Protein AF-A0A7W6TZN2-F1 (afdb_monomer)

Nearest PDB structures (foldseek):
  6he1-assembly1_A  TM=8.449E-01  e=3.017E+00  Pseudomonas aeruginosa
  6r1m-assembly1_B  TM=8.829E-01  e=6.270E+00  Escherichia coli
  6he3-assembly1_A  TM=8.420E-01  e=5.828E+00  Pseudomonas aeruginosa

Structure (mmCIF, N/CA/C/O backbone):
data_AF-A0A7W6TZN2-F1
#
_entry.id   AF-A0A7W6TZN2-F1
#
loop_
_atom_site.group_PDB
_atom_site.id
_atom_site.type_symbol
_atom_site.label_atom_id
_atom_site.label_alt_id
_atom_site.label_comp_id
_atom_site.label_asym_id
_atom_site.label_entity_id
_atom_site.label_seq_id
_atom_site.pdbx_PDB_ins_code
_atom_site.Cartn_x
_atom_site.Cartn_y
_atom_site.Cartn_z
_atom_site.occupancy
_atom_site.B_iso_or_equiv
_atom_site.auth_seq_id
_atom_site.auth_comp_id
_atom_site.auth_asym_id
_atom_site.auth_atom_id
_atom_site.pdbx_PDB_model_num
ATOM 1 N N . MET A 1 1 ? 9.607 -0.508 0.939 1.00 83.44 1 MET A N 1
ATOM 2 C CA . MET A 1 1 ? 8.203 -0.056 0.993 1.00 83.44 1 MET A CA 1
ATOM 3 C C . MET A 1 1 ? 7.258 -1.125 1.539 1.00 83.44 1 MET A C 1
ATOM 5 O O . MET A 1 1 ? 6.667 -0.870 2.577 1.00 83.44 1 MET A O 1
ATOM 9 N N . HIS A 1 2 ? 7.184 -2.348 0.989 1.00 86.88 2 HIS A N 1
ATOM 10 C CA . HIS A 1 2 ? 6.281 -3.402 1.515 1.00 86.88 2 HIS A CA 1
ATOM 11 C C . HIS A 1 2 ? 6.411 -3.698 3.020 1.00 86.88 2 HIS A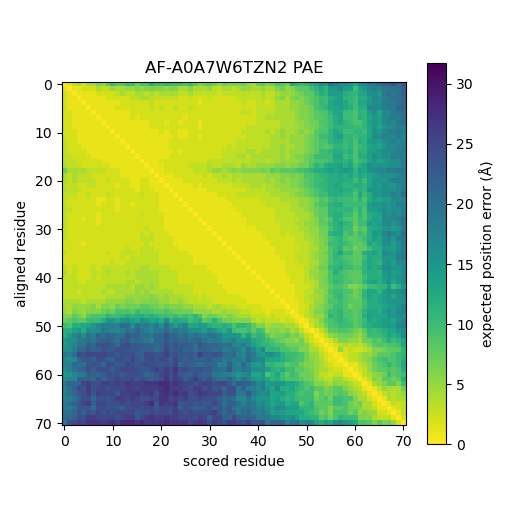 C 1
ATOM 13 O O . HIS A 1 2 ? 5.406 -3.866 3.703 1.00 86.88 2 HIS A O 1
ATOM 19 N N . ARG A 1 3 ? 7.633 -3.682 3.576 1.00 93.31 3 ARG A N 1
ATOM 20 C CA . ARG A 1 3 ? 7.853 -3.857 5.028 1.00 93.31 3 ARG A CA 1
ATOM 21 C C . ARG A 1 3 ? 7.183 -2.768 5.881 1.00 93.31 3 ARG A C 1
ATOM 23 O O . ARG A 1 3 ? 6.697 -3.071 6.965 1.00 93.31 3 ARG A O 1
ATOM 30 N N . GLN A 1 4 ? 7.149 -1.522 5.403 1.00 93.75 4 GLN A N 1
ATOM 31 C CA . GLN A 1 4 ? 6.512 -0.410 6.120 1.00 93.75 4 GLN A CA 1
ATOM 32 C C . GLN A 1 4 ? 4.988 -0.551 6.105 1.00 93.75 4 GLN A C 1
ATOM 34 O O . GLN A 1 4 ? 4.368 -0.433 7.157 1.00 93.75 4 GLN A O 1
ATOM 39 N N . ILE A 1 5 ? 4.402 -0.917 4.961 1.00 94.25 5 ILE A N 1
ATOM 40 C CA . ILE A 1 5 ? 2.961 -1.196 4.861 1.00 94.25 5 ILE A CA 1
ATOM 41 C C . ILE A 1 5 ? 2.575 -2.375 5.762 1.00 94.25 5 ILE A C 1
ATOM 43 O O . ILE A 1 5 ? 1.587 -2.310 6.490 1.00 94.25 5 ILE A O 1
ATOM 47 N N . GLY A 1 6 ? 3.395 -3.430 5.789 1.00 96.12 6 GLY A N 1
ATOM 48 C CA . GLY A 1 6 ? 3.200 -4.561 6.697 1.00 96.12 6 GLY A CA 1
ATOM 49 C C . GLY A 1 6 ? 3.215 -4.163 8.177 1.00 96.12 6 GLY A C 1
ATOM 50 O O . GLY A 1 6 ? 2.438 -4.705 8.959 1.00 96.12 6 GLY A O 1
ATOM 51 N N . ARG A 1 7 ? 4.052 -3.195 8.572 1.00 97.38 7 ARG A N 1
ATOM 52 C CA . ARG A 1 7 ? 4.049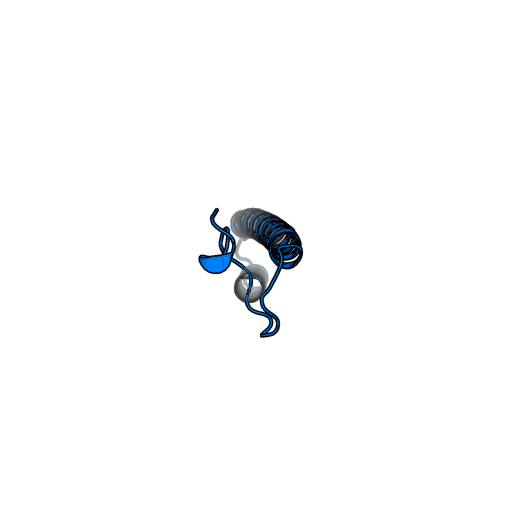 -2.636 9.933 1.00 97.38 7 ARG A CA 1
ATOM 53 C C . ARG A 1 7 ? 2.772 -1.835 10.210 1.00 97.38 7 ARG A C 1
ATOM 55 O O . ARG A 1 7 ? 2.134 -2.080 11.227 1.00 97.38 7 ARG A O 1
ATOM 62 N N . GLN A 1 8 ? 2.366 -0.959 9.293 1.00 97.00 8 GLN A N 1
ATOM 63 C CA . GLN A 1 8 ? 1.142 -0.160 9.435 1.00 97.00 8 GLN A CA 1
ATOM 64 C C . GLN A 1 8 ? -0.113 -1.038 9.552 1.00 97.00 8 GLN A C 1
ATOM 66 O O . GLN A 1 8 ? -0.987 -0.749 10.361 1.00 97.00 8 GLN A O 1
ATOM 71 N N . ARG A 1 9 ? -0.179 -2.172 8.836 1.00 97.25 9 ARG A N 1
ATOM 72 C CA . ARG A 1 9 ? -1.264 -3.160 9.005 1.00 97.25 9 ARG A CA 1
ATOM 73 C C . ARG A 1 9 ? -1.337 -3.715 10.430 1.00 97.25 9 ARG A C 1
ATOM 75 O O . ARG A 1 9 ? -2.429 -3.902 10.953 1.00 97.25 9 ARG A O 1
ATOM 82 N N . LYS A 1 10 ? -0.189 -3.973 11.067 1.00 97.88 10 LYS A N 1
ATOM 83 C CA . LYS A 1 10 ? -0.145 -4.454 12.459 1.00 97.88 10 LYS A CA 1
ATOM 84 C C . LYS A 1 10 ? -0.620 -3.386 13.442 1.00 97.88 10 LYS A C 1
ATOM 86 O O . LYS A 1 10 ? -1.338 -3.719 14.375 1.00 97.88 10 LYS A O 1
ATOM 91 N N . GLU A 1 11 ? -0.244 -2.131 13.220 1.00 97.75 11 GLU A N 1
ATOM 92 C CA . GLU A 1 11 ? -0.689 -0.998 14.041 1.00 97.75 11 GLU A CA 1
ATOM 93 C C . GLU A 1 11 ? -2.206 -0.778 13.897 1.00 97.75 11 GLU A C 1
ATOM 95 O O . GLU A 1 11 ? -2.906 -0.683 14.901 1.00 97.75 11 GLU A O 1
ATOM 100 N N . ILE A 1 12 ? -2.749 -0.830 12.673 1.00 97.81 12 ILE A N 1
ATOM 101 C CA . ILE A 1 12 ? -4.204 -0.794 12.431 1.00 97.81 12 ILE A CA 1
ATOM 102 C C . ILE A 1 12 ? -4.918 -1.936 13.166 1.00 97.81 12 ILE A C 1
ATOM 10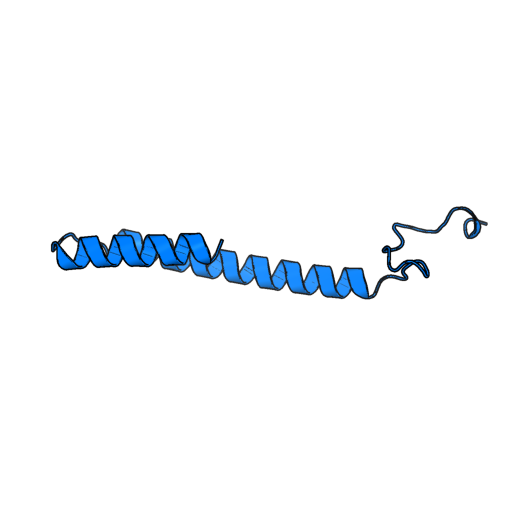4 O O . ILE A 1 12 ? -5.917 -1.697 13.838 1.00 97.81 12 ILE A O 1
ATOM 108 N N . LEU A 1 13 ? -4.381 -3.159 13.114 1.00 97.94 13 LEU A N 1
ATOM 109 C CA . LEU A 1 13 ? -4.962 -4.300 13.826 1.00 97.94 13 LEU A CA 1
ATOM 110 C C . LEU A 1 13 ? -4.971 -4.098 15.351 1.00 97.94 13 LEU A C 1
ATOM 112 O O . LEU A 1 13 ? -5.910 -4.516 16.028 1.00 97.94 13 LEU A O 1
ATOM 116 N N . GLN A 1 14 ? -3.936 -3.467 15.912 1.00 98.25 14 GLN A N 1
ATOM 117 C CA . GLN A 1 14 ? -3.903 -3.124 17.337 1.00 98.25 14 GLN A CA 1
ATOM 118 C C . GLN A 1 14 ? -4.991 -2.104 17.690 1.00 98.25 14 GLN A C 1
ATOM 120 O O . GLN A 1 14 ? -5.681 -2.285 18.691 1.00 98.25 14 GLN A O 1
ATOM 125 N N . LEU A 1 15 ? -5.193 -1.087 16.848 1.00 98.00 15 LEU A N 1
ATOM 126 C CA . LEU A 1 15 ? -6.250 -0.089 17.030 1.00 98.00 15 LEU A CA 1
ATOM 127 C C . LEU A 1 15 ? -7.651 -0.717 16.945 1.00 98.00 15 LEU A C 1
ATOM 129 O O . LEU A 1 15 ? -8.492 -0.445 17.799 1.00 98.00 15 LEU A O 1
ATOM 133 N N . GLN A 1 16 ? -7.881 -1.628 15.995 1.00 97.62 16 GLN A N 1
ATOM 134 C CA . GLN A 1 16 ? -9.141 -2.375 15.882 1.00 97.62 16 GLN A CA 1
ATOM 135 C C . GLN A 1 16 ? -9.443 -3.197 17.133 1.00 97.62 16 GLN A C 1
ATOM 137 O O . GLN A 1 16 ? -10.565 -3.185 17.634 1.00 97.62 16 GLN A O 1
ATOM 142 N N . ARG A 1 17 ? -8.434 -3.890 17.672 1.00 97.94 17 ARG A N 1
ATOM 143 C CA . ARG A 1 17 ? -8.569 -4.667 18.916 1.00 97.94 17 ARG A CA 1
ATOM 144 C C . ARG A 1 17 ? -8.861 -3.790 20.131 1.00 97.94 17 ARG A C 1
ATOM 146 O O . ARG A 1 17 ? -9.485 -4.265 21.070 1.00 97.94 17 ARG A O 1
ATOM 153 N N . ALA A 1 18 ? -8.440 -2.528 20.100 1.00 98.12 18 ALA A N 1
ATOM 154 C CA . ALA A 1 18 ? -8.784 -1.526 21.103 1.00 98.12 18 ALA A CA 1
ATOM 155 C C . ALA A 1 18 ? -10.169 -0.880 20.874 1.00 98.12 18 ALA A C 1
ATOM 157 O O . ALA A 1 18 ? -10.539 0.029 21.611 1.00 98.12 18 ALA A O 1
ATOM 158 N N . GLY A 1 19 ? -10.931 -1.316 19.861 1.00 97.56 19 GLY A N 1
ATOM 159 C CA . GLY A 1 19 ? -12.248 -0.764 19.527 1.00 97.56 19 GLY A CA 1
ATOM 160 C C . GLY A 1 19 ? -12.201 0.600 18.833 1.00 97.56 19 GLY A C 1
ATOM 161 O O . GLY A 1 19 ? -13.224 1.274 18.733 1.00 97.56 19 GLY A O 1
ATOM 162 N N . ILE A 1 20 ? -11.031 1.029 18.354 1.00 97.81 20 ILE A N 1
ATOM 163 C CA . ILE A 1 20 ? -10.862 2.306 17.658 1.00 97.81 20 ILE A CA 1
ATOM 164 C C . ILE A 1 20 ? -11.246 2.119 16.189 1.00 97.81 20 ILE A C 1
ATOM 166 O O . ILE A 1 20 ? -10.811 1.172 15.536 1.00 97.81 20 ILE A O 1
ATOM 170 N N . ALA A 1 21 ? -12.048 3.037 15.649 1.00 97.31 21 ALA A N 1
ATOM 171 C CA . ALA A 1 21 ? -12.450 3.000 14.247 1.00 97.31 21 ALA A CA 1
ATOM 172 C C . ALA A 1 21 ? -11.249 3.248 13.313 1.00 97.31 21 ALA A C 1
ATOM 174 O O . ALA A 1 21 ? -10.576 4.274 13.411 1.00 97.31 21 ALA A O 1
ATOM 175 N N . THR A 1 22 ? -11.006 2.331 12.371 1.00 98.06 22 THR A N 1
ATOM 176 C CA . THR A 1 22 ? -9.836 2.369 11.469 1.00 98.06 22 THR A CA 1
ATOM 177 C C . THR A 1 22 ? -10.170 2.436 9.979 1.00 98.06 22 THR A C 1
ATOM 179 O O . THR A 1 22 ? -9.254 2.406 9.159 1.00 98.06 22 THR A O 1
ATOM 182 N N . ALA A 1 23 ? -11.444 2.558 9.598 1.00 97.44 23 ALA A N 1
ATOM 183 C CA . ALA A 1 23 ? -11.883 2.436 8.202 1.00 97.44 23 ALA A CA 1
ATOM 184 C C . ALA A 1 23 ? -11.142 3.382 7.232 1.00 97.44 23 ALA A C 1
ATOM 186 O O . ALA A 1 23 ? -10.742 2.988 6.135 1.00 97.44 23 ALA A O 1
ATOM 187 N N . SER A 1 24 ? -10.900 4.631 7.643 1.00 96.50 24 SER A N 1
ATOM 188 C CA . SER A 1 24 ? -10.159 5.609 6.835 1.00 96.50 24 SER A CA 1
ATOM 189 C C . SER A 1 24 ? -8.681 5.234 6.667 1.00 96.50 24 SER A C 1
ATOM 191 O O . SER A 1 24 ? -8.127 5.389 5.574 1.00 96.50 24 SER A O 1
ATOM 193 N N . ALA A 1 25 ? -8.055 4.705 7.720 1.00 97.25 25 ALA A N 1
ATOM 194 C CA . ALA A 1 25 ? -6.671 4.245 7.700 1.00 97.25 25 ALA A CA 1
ATOM 195 C C . ALA A 1 25 ? -6.506 3.014 6.800 1.00 97.25 25 ALA A C 1
ATOM 197 O O . ALA A 1 25 ? -5.565 2.955 6.011 1.00 97.25 25 ALA A O 1
ATOM 198 N N . GLU A 1 26 ? -7.445 2.068 6.852 1.00 97.38 26 GLU A N 1
ATOM 199 C CA . GLU A 1 26 ? -7.460 0.891 5.977 1.00 97.38 26 GLU A CA 1
ATOM 200 C C . GLU A 1 26 ? -7.607 1.281 4.506 1.00 97.38 26 GLU A C 1
ATOM 202 O O . GLU A 1 26 ? -6.831 0.824 3.663 1.00 97.38 26 GLU A O 1
ATOM 207 N N . ALA A 1 27 ? -8.541 2.187 4.200 1.00 97.94 27 ALA A N 1
ATOM 208 C CA . ALA A 1 27 ? -8.746 2.679 2.842 1.00 97.94 27 ALA A CA 1
ATOM 209 C C . ALA A 1 27 ? -7.500 3.396 2.292 1.00 97.94 27 ALA A C 1
ATOM 211 O O . ALA A 1 27 ? -7.120 3.196 1.135 1.00 97.94 27 ALA A O 1
ATOM 212 N N . LEU A 1 28 ? -6.842 4.224 3.111 1.00 97.19 28 LEU A N 1
ATOM 213 C CA . LEU A 1 28 ? -5.596 4.888 2.726 1.00 97.19 28 LEU A CA 1
ATOM 214 C C . LEU A 1 28 ? -4.470 3.875 2.499 1.00 97.19 28 LEU A C 1
ATOM 216 O O . LEU A 1 28 ? -3.783 3.943 1.478 1.00 97.19 28 LEU A O 1
ATOM 220 N N . LEU A 1 29 ? -4.305 2.922 3.417 1.00 97.19 29 LEU A N 1
ATOM 221 C CA . LEU A 1 29 ? -3.250 1.919 3.337 1.00 97.19 29 LEU A CA 1
ATOM 222 C C . LEU A 1 29 ? -3.423 1.006 2.117 1.00 97.19 29 LEU A C 1
ATOM 224 O O . LEU A 1 29 ? -2.435 0.645 1.479 1.00 97.19 29 LEU A O 1
ATOM 228 N N . GLY A 1 30 ? -4.669 0.696 1.744 1.00 97.25 30 GLY A N 1
ATOM 229 C CA . GLY A 1 30 ? -4.999 -0.004 0.503 1.00 97.25 30 GLY A CA 1
ATOM 230 C C . GLY A 1 30 ? -4.524 0.751 -0.742 1.00 97.25 30 GLY A C 1
ATOM 231 O O . GLY A 1 30 ? -3.828 0.175 -1.577 1.00 97.25 30 GLY A O 1
ATOM 232 N N . ARG A 1 31 ? -4.806 2.059 -0.839 1.00 97.50 31 ARG A N 1
ATOM 233 C CA . ARG A 1 31 ? -4.326 2.894 -1.961 1.00 97.50 31 ARG A CA 1
ATOM 234 C C . ARG A 1 31 ? -2.801 2.999 -2.003 1.00 97.50 31 ARG A C 1
ATOM 236 O O . ARG A 1 31 ? -2.215 2.958 -3.081 1.00 97.50 31 ARG A O 1
ATOM 243 N N . MET A 1 32 ? -2.152 3.118 -0.843 1.00 96.69 32 MET A N 1
ATOM 244 C CA . MET A 1 32 ? -0.688 3.142 -0.759 1.00 96.69 32 MET A CA 1
ATOM 245 C C . MET A 1 32 ? -0.072 1.825 -1.232 1.00 96.69 32 MET A C 1
ATOM 247 O O . MET A 1 32 ? 0.917 1.852 -1.959 1.00 96.69 32 MET A O 1
ATOM 251 N N . GLN A 1 33 ? -0.657 0.687 -0.847 1.00 96.88 33 GLN A N 1
ATOM 252 C CA . GLN A 1 33 ? -0.211 -0.628 -1.302 1.00 96.88 33 GLN A CA 1
ATOM 253 C C . GLN A 1 33 ? -0.326 -0.755 -2.819 1.00 96.88 33 GLN A C 1
ATOM 255 O O . GLN A 1 33 ? 0.683 -1.033 -3.458 1.00 96.88 33 GLN A O 1
ATOM 260 N N . ALA A 1 34 ? -1.497 -0.447 -3.383 1.00 97.25 34 ALA A N 1
ATOM 261 C CA . ALA A 1 34 ? -1.707 -0.482 -4.828 1.00 97.25 34 ALA A CA 1
ATOM 262 C C . ALA A 1 34 ? -0.666 0.372 -5.569 1.00 97.25 34 ALA A C 1
ATOM 264 O O . ALA A 1 34 ? -0.017 -0.092 -6.500 1.00 97.25 34 ALA A O 1
ATOM 265 N N . LYS A 1 35 ? -0.408 1.595 -5.085 1.00 97.12 35 LYS A N 1
ATOM 266 C CA . LYS A 1 35 ? 0.586 2.471 -5.712 1.00 97.12 35 LYS A CA 1
ATOM 267 C C . LYS A 1 35 ? 2.014 1.924 -5.629 1.00 97.12 35 LYS A C 1
ATOM 269 O O . LYS A 1 35 ? 2.799 2.133 -6.552 1.00 97.12 35 LYS A O 1
ATOM 274 N N . VAL A 1 36 ? 2.384 1.286 -4.519 1.00 96.38 36 VAL A N 1
ATOM 275 C CA . VAL A 1 36 ? 3.710 0.669 -4.367 1.00 96.38 36 VAL A CA 1
ATOM 276 C C . VAL A 1 36 ? 3.866 -0.515 -5.311 1.00 96.38 36 VAL A C 1
ATOM 278 O O . VAL A 1 36 ? 4.934 -0.648 -5.905 1.00 96.38 36 VAL A O 1
ATOM 281 N N . ASP A 1 37 ? 2.826 -1.330 -5.464 1.00 96.44 37 ASP A N 1
ATOM 282 C CA . ASP A 1 37 ? 2.839 -2.475 -6.374 1.00 96.44 37 ASP A CA 1
ATOM 283 C C . ASP A 1 37 ? 2.997 -2.002 -7.826 1.00 96.44 37 ASP A C 1
ATOM 285 O O . ASP A 1 37 ? 3.956 -2.406 -8.482 1.00 96.44 37 ASP A O 1
ATOM 289 N N . ASP A 1 3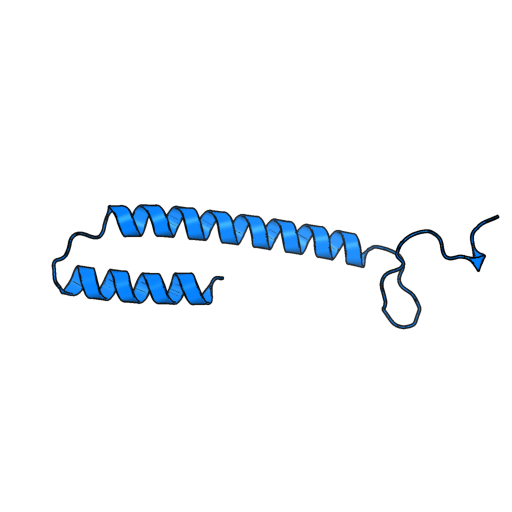8 ? 2.215 -1.005 -8.258 1.00 97.31 38 ASP A N 1
ATOM 290 C CA . ASP A 1 38 ? 2.358 -0.385 -9.585 1.00 97.31 38 ASP A CA 1
ATOM 291 C C . ASP A 1 38 ? 3.784 0.135 -9.845 1.00 97.31 38 ASP A C 1
ATOM 293 O O . ASP A 1 38 ? 4.343 -0.025 -10.931 1.00 97.31 38 ASP A O 1
ATOM 297 N N . LEU A 1 39 ? 4.392 0.798 -8.855 1.00 96.44 39 LEU A N 1
ATOM 298 C CA . LEU A 1 39 ? 5.753 1.330 -8.979 1.00 96.44 39 LEU A CA 1
ATOM 299 C C . LEU A 1 39 ? 6.805 0.217 -9.019 1.00 96.44 39 LEU A C 1
ATOM 3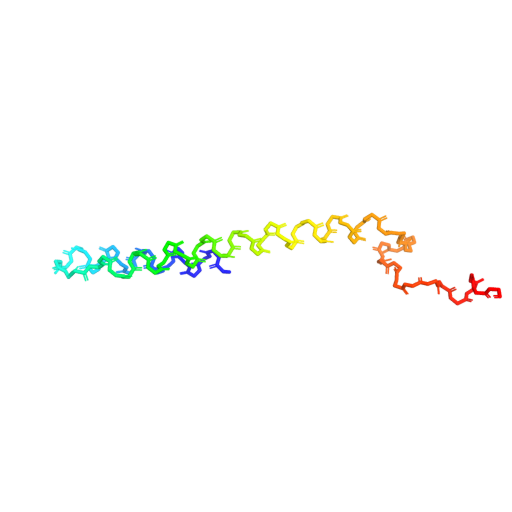01 O O . LEU A 1 39 ? 7.828 0.366 -9.692 1.00 96.44 39 LEU A O 1
ATOM 305 N N . CYS A 1 40 ? 6.585 -0.881 -8.297 1.00 94.94 40 CYS A N 1
ATOM 306 C CA . CYS A 1 40 ? 7.447 -2.054 -8.360 1.00 94.94 40 CYS A CA 1
ATOM 307 C C . CYS A 1 40 ? 7.381 -2.710 -9.740 1.00 94.94 40 CYS A C 1
ATOM 309 O O . CYS A 1 40 ? 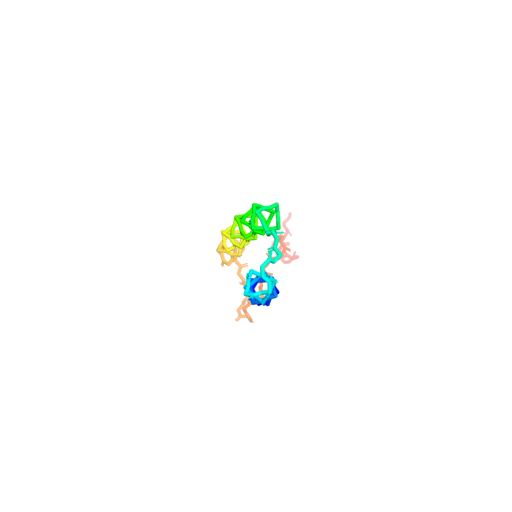8.438 -2.951 -10.323 1.00 94.94 40 CYS A O 1
ATOM 311 N N . ASP A 1 41 ? 6.186 -2.876 -10.299 1.00 95.75 41 ASP A N 1
ATOM 312 C CA . ASP A 1 41 ? 5.994 -3.433 -11.639 1.00 95.75 41 ASP A CA 1
ATOM 313 C C . ASP A 1 41 ? 6.634 -2.548 -12.714 1.00 95.75 41 ASP A C 1
ATOM 315 O O . ASP A 1 41 ? 7.369 -3.029 -13.580 1.00 95.75 41 ASP A O 1
ATOM 319 N N . GLN A 1 42 ? 6.440 -1.228 -12.626 1.00 96.56 42 GLN A N 1
ATOM 320 C CA . GLN A 1 42 ? 7.093 -0.268 -13.521 1.00 96.56 42 GLN A CA 1
ATOM 321 C C . GLN A 1 42 ? 8.617 -0.344 -13.418 1.00 96.56 42 GLN A C 1
ATOM 323 O O . GLN A 1 42 ? 9.307 -0.373 -14.437 1.00 96.56 42 GLN A O 1
ATOM 328 N N . ARG A 1 43 ? 9.161 -0.407 -12.197 1.00 94.56 43 ARG A N 1
ATOM 329 C CA . ARG A 1 43 ? 10.603 -0.560 -11.976 1.00 94.56 43 ARG A CA 1
ATOM 330 C C . ARG A 1 43 ? 11.118 -1.852 -12.601 1.00 94.56 43 ARG A C 1
ATOM 332 O O . ARG A 1 43 ? 12.179 -1.831 -13.219 1.00 94.56 43 ARG A O 1
ATOM 339 N N . ASP A 1 44 ? 10.414 -2.960 -12.424 1.00 92.06 44 ASP A N 1
ATOM 340 C CA . ASP A 1 44 ? 10.867 -4.269 -12.893 1.00 92.06 44 ASP A CA 1
ATOM 341 C C . ASP A 1 44 ? 10.790 -4.362 -14.420 1.00 92.06 44 ASP A C 1
ATOM 343 O O . ASP A 1 44 ? 11.736 -4.837 -15.057 1.00 92.06 44 ASP A O 1
ATOM 347 N N . ARG A 1 45 ? 9.763 -3.758 -15.027 1.00 91.81 45 ARG A N 1
ATOM 348 C CA . ARG A 1 45 ? 9.702 -3.534 -16.473 1.00 91.81 45 ARG A CA 1
ATOM 349 C C . ARG A 1 45 ? 10.894 -2.713 -16.970 1.00 91.81 45 ARG A C 1
ATOM 351 O O . ARG A 1 45 ? 11.622 -3.186 -17.841 1.00 91.81 45 ARG A O 1
ATOM 358 N N . LEU A 1 46 ? 11.148 -1.540 -16.390 1.00 91.69 46 LEU A N 1
ATOM 359 C CA . LEU A 1 46 ? 12.260 -0.669 -16.796 1.00 91.69 46 LEU A CA 1
ATOM 360 C C . LEU A 1 46 ? 13.626 -1.341 -16.609 1.00 91.69 46 LEU A C 1
ATOM 362 O O . LEU A 1 46 ? 14.494 -1.226 -17.471 1.00 91.69 46 LEU A O 1
ATOM 366 N N . LYS A 1 47 ? 13.818 -2.095 -15.521 1.00 87.62 47 LYS A N 1
ATOM 367 C CA . LYS A 1 47 ? 15.034 -2.890 -15.299 1.00 87.62 47 LYS A CA 1
ATOM 368 C C . LYS A 1 47 ? 15.205 -3.983 -16.346 1.00 87.62 47 LYS A C 1
ATOM 370 O O . LYS A 1 47 ? 16.325 -4.218 -16.796 1.00 87.62 47 LYS A O 1
ATOM 375 N N . SER A 1 48 ? 14.127 -4.653 -16.746 1.00 79.38 48 SER A N 1
ATOM 376 C CA . SER A 1 48 ? 14.190 -5.665 -17.805 1.00 79.38 48 SER A CA 1
ATOM 377 C C . SER A 1 48 ? 14.579 -5.042 -19.154 1.00 79.38 48 SER A C 1
ATOM 379 O O . SER A 1 48 ? 15.417 -5.589 -19.871 1.00 79.38 48 SER A O 1
ATOM 381 N N . GLU A 1 49 ? 14.055 -3.853 -19.461 1.00 83.06 49 GLU A N 1
ATOM 382 C CA . GLU A 1 49 ? 14.404 -3.077 -20.654 1.00 83.06 49 GLU A CA 1
ATOM 383 C C . GLU A 1 49 ? 15.856 -2.571 -20.600 1.00 83.06 49 GLU A C 1
ATOM 385 O O . 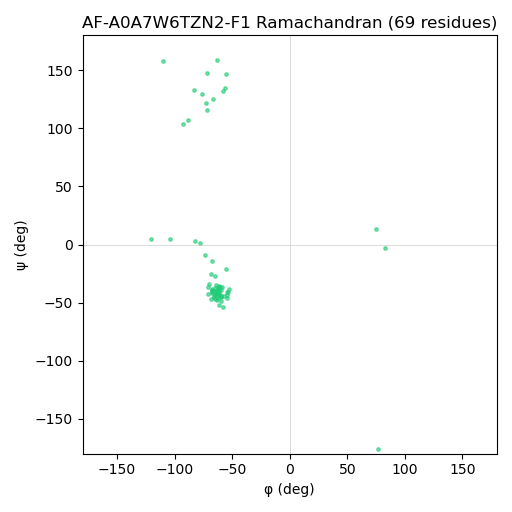GLU A 1 49 ? 16.559 -2.610 -21.609 1.00 83.06 49 GLU A O 1
ATOM 390 N N . GLU A 1 50 ? 16.347 -2.158 -19.427 1.00 77.38 50 GLU A N 1
ATOM 391 C CA . GLU A 1 50 ? 17.750 -1.777 -19.229 1.00 77.38 50 GLU A CA 1
ATOM 392 C C . GLU A 1 50 ? 18.699 -2.971 -19.378 1.00 77.38 50 GLU A C 1
ATOM 394 O O . GLU A 1 50 ? 19.750 -2.836 -19.998 1.00 77.38 50 GLU A O 1
ATOM 399 N N . THR A 1 51 ? 18.326 -4.146 -18.871 1.00 68.06 51 THR A N 1
ATOM 400 C CA . THR A 1 51 ? 19.155 -5.364 -18.949 1.00 68.06 51 THR A CA 1
ATOM 401 C C . THR A 1 51 ? 19.270 -5.892 -20.384 1.00 68.06 51 THR A C 1
ATOM 403 O O . THR A 1 51 ? 20.260 -6.522 -20.737 1.00 68.06 51 THR A O 1
ATOM 406 N N . ARG A 1 52 ? 18.287 -5.594 -21.245 1.00 68.62 52 ARG A N 1
ATOM 407 C CA . ARG A 1 52 ? 18.344 -5.873 -22.692 1.00 68.62 52 ARG A CA 1
ATOM 408 C C . ARG A 1 52 ? 19.274 -4.932 -23.457 1.00 68.62 52 ARG A C 1
ATOM 410 O O . ARG A 1 52 ? 19.521 -5.159 -24.641 1.00 68.62 52 ARG A O 1
ATOM 417 N N . ARG A 1 53 ? 19.779 -3.867 -22.828 1.00 68.19 53 ARG A N 1
ATOM 418 C CA . ARG A 1 53 ? 20.781 -3.007 -23.460 1.00 68.19 53 ARG A CA 1
ATOM 419 C C . ARG A 1 53 ? 22.109 -3.753 -23.531 1.00 68.19 53 ARG A C 1
ATOM 421 O O . ARG A 1 53 ? 22.420 -4.527 -22.628 1.00 68.19 53 ARG A O 1
ATOM 428 N N . PRO A 1 54 ? 22.924 -3.504 -24.568 1.00 69.19 54 PRO A N 1
ATOM 429 C CA . PRO A 1 54 ? 24.246 -4.098 -24.631 1.00 69.19 54 PRO A CA 1
ATOM 430 C C . PRO A 1 54 ? 25.020 -3.723 -23.360 1.00 69.19 54 PRO A C 1
ATOM 432 O O . PRO A 1 54 ? 24.979 -2.571 -22.924 1.00 69.19 54 PRO A O 1
ATOM 435 N N . SER A 1 55 ? 25.696 -4.686 -22.746 1.00 72.06 55 SER A N 1
ATOM 436 C CA . SER A 1 55 ? 26.581 -4.457 -21.606 1.00 72.06 55 SER A CA 1
ATOM 437 C C . SER A 1 55 ? 28.033 -4.670 -22.032 1.00 72.06 55 SER A C 1
ATOM 439 O O . SER A 1 55 ? 28.321 -5.313 -23.045 1.00 72.06 55 SER A O 1
ATOM 441 N N . TYR A 1 56 ? 28.971 -4.083 -21.292 1.00 70.62 56 TYR A N 1
ATOM 442 C CA . TYR A 1 56 ? 30.374 -4.480 -21.397 1.00 70.62 56 TYR A CA 1
ATOM 443 C C . TYR A 1 56 ? 30.532 -5.942 -20.954 1.00 70.62 56 TYR A C 1
ATOM 445 O O . TYR A 1 56 ? 29.749 -6.427 -20.141 1.00 70.62 56 TYR A O 1
ATOM 453 N N . ALA A 1 57 ? 31.615 -6.607 -21.371 1.00 73.62 57 ALA A N 1
ATOM 454 C CA . ALA A 1 57 ? 31.964 -7.950 -20.886 1.00 73.62 57 ALA A CA 1
ATOM 455 C C . ALA A 1 57 ? 32.075 -8.040 -19.344 1.00 73.62 57 ALA A C 1
ATOM 457 O O . ALA A 1 57 ? 31.924 -9.111 -18.771 1.00 73.62 57 ALA A O 1
ATOM 458 N N . SER A 1 58 ? 32.279 -6.905 -18.662 1.00 76.06 58 SER A N 1
ATOM 459 C CA . SER A 1 58 ? 32.262 -6.778 -17.197 1.00 76.06 58 SER A CA 1
ATOM 460 C C . SER A 1 58 ? 30.859 -6.745 -16.565 1.00 76.06 58 SER A C 1
ATOM 462 O O . SER A 1 58 ? 30.745 -6.564 -15.356 1.00 76.06 58 SER A O 1
ATOM 464 N N . GLY A 1 59 ? 29.787 -6.855 -17.359 1.00 70.12 59 GLY A N 1
ATOM 465 C CA . GLY A 1 59 ? 28.391 -6.843 -16.904 1.00 70.12 59 GLY A CA 1
ATOM 466 C C . GLY A 1 59 ? 27.790 -5.451 -16.676 1.00 70.12 59 GLY A C 1
ATOM 467 O O . GLY A 1 59 ? 26.607 -5.333 -16.373 1.00 70.12 59 GLY A O 1
ATOM 468 N N . LYS A 1 60 ? 28.569 -4.374 -16.843 1.00 73.25 60 LYS A N 1
ATOM 469 C CA . LYS A 1 60 ? 28.082 -2.990 -16.714 1.00 73.25 60 LYS A CA 1
ATOM 470 C C . LYS A 1 60 ? 27.276 -2.578 -17.950 1.00 73.25 60 LYS A C 1
ATOM 472 O O . LYS A 1 60 ? 27.777 -2.699 -19.068 1.00 73.25 60 LYS A O 1
ATOM 477 N N . SER A 1 61 ? 26.075 -2.036 -17.759 1.00 70.38 61 SER A N 1
ATOM 478 C CA . SER A 1 61 ? 25.216 -1.542 -18.846 1.00 70.38 61 SER A CA 1
ATOM 479 C C . SER A 1 61 ? 25.910 -0.450 -19.677 1.00 70.38 61 SER A C 1
ATOM 481 O O . SER A 1 61 ? 26.449 0.507 -19.111 1.00 70.38 61 SER A O 1
ATOM 483 N N . LEU A 1 62 ? 25.885 -0.551 -21.015 1.00 71.19 62 LEU A N 1
ATOM 484 C CA . LEU A 1 62 ? 26.383 0.514 -21.894 1.00 71.19 62 LEU A CA 1
ATOM 485 C C . LEU A 1 62 ? 25.414 1.701 -21.853 1.00 71.19 62 LEU A C 1
ATOM 487 O O . LEU A 1 62 ? 24.267 1.601 -22.290 1.00 71.19 62 LEU A O 1
ATOM 491 N N . LYS A 1 63 ? 25.875 2.850 -21.345 1.00 71.25 63 LYS A N 1
ATOM 492 C CA . LYS A 1 63 ? 25.143 4.118 -21.456 1.00 71.25 63 LYS A CA 1
ATOM 493 C C . LYS A 1 63 ? 25.613 4.866 -22.706 1.00 71.25 63 LYS A C 1
ATOM 495 O O . LYS A 1 63 ? 26.687 5.461 -22.706 1.00 71.25 63 LYS A O 1
ATOM 500 N N . GLY A 1 64 ? 24.793 4.831 -23.757 1.00 70.44 64 GLY A N 1
ATOM 501 C CA . GLY A 1 64 ? 25.075 5.476 -25.044 1.00 70.44 64 GLY A CA 1
ATOM 502 C C . GLY A 1 64 ? 26.089 4.720 -25.911 1.00 70.44 64 GLY A C 1
ATOM 503 O O . GLY A 1 64 ? 26.534 3.624 -25.572 1.00 70.44 64 GLY A O 1
ATOM 504 N N . THR A 1 65 ? 26.443 5.304 -27.058 1.00 72.19 65 THR A N 1
ATOM 505 C CA . THR A 1 65 ? 27.432 4.726 -27.981 1.00 72.19 65 THR A CA 1
ATOM 506 C C . THR A 1 65 ? 28.843 4.873 -27.392 1.00 72.19 65 THR A C 1
ATOM 508 O O . THR A 1 65 ? 29.248 6.013 -27.131 1.00 72.19 65 THR A O 1
ATOM 511 N N . PRO A 1 66 ? 29.596 3.770 -27.177 1.00 74.50 66 PRO A N 1
ATOM 512 C CA . PRO A 1 66 ? 30.968 3.820 -26.667 1.00 74.50 66 PRO A CA 1
ATOM 513 C C . PRO A 1 66 ? 31.859 4.707 -27.536 1.00 74.50 66 PRO A C 1
ATOM 515 O O . PRO A 1 66 ? 31.683 4.730 -28.750 1.00 74.50 66 PRO A O 1
ATOM 518 N N . ALA A 1 67 ? 32.834 5.396 -26.934 1.00 73.75 67 ALA A N 1
ATOM 519 C CA . ALA A 1 67 ? 33.690 6.359 -27.637 1.00 73.75 67 ALA A CA 1
ATOM 520 C C . ALA A 1 67 ? 34.370 5.768 -28.887 1.00 73.75 67 ALA A C 1
ATOM 522 O O . ALA A 1 67 ? 34.354 6.396 -29.934 1.00 73.75 67 ALA A O 1
ATOM 523 N N . HIS A 1 68 ? 34.850 4.523 -28.813 1.00 75.44 68 HIS A N 1
ATOM 524 C CA . HIS A 1 68 ? 35.464 3.810 -29.944 1.00 75.44 68 HIS A CA 1
ATOM 525 C C . HIS A 1 68 ? 34.475 3.462 -31.080 1.00 75.44 68 HIS A C 1
ATOM 527 O O . HIS A 1 68 ? 34.872 3.070 -32.169 1.00 75.44 68 HIS A O 1
ATOM 533 N N . ARG A 1 69 ? 33.164 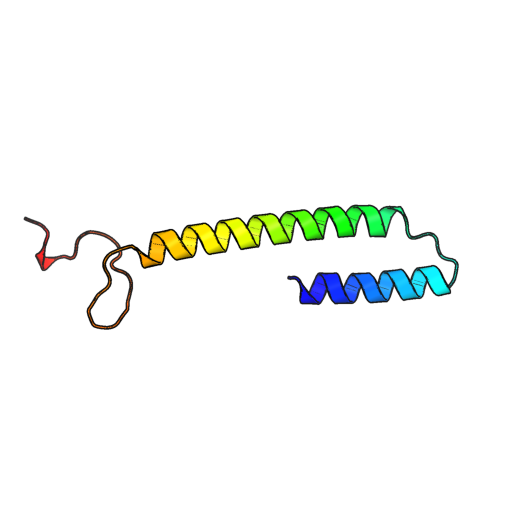3.548 -30.838 1.00 72.38 69 ARG A N 1
ATOM 534 C CA . ARG A 1 69 ? 32.111 3.223 -31.815 1.00 72.38 69 ARG A CA 1
ATOM 535 C C . ARG A 1 69 ? 31.465 4.484 -32.416 1.00 72.38 69 ARG A C 1
ATOM 537 O O . ARG A 1 69 ? 30.480 4.368 -33.136 1.00 72.38 69 ARG A O 1
ATOM 544 N N . ARG A 1 70 ? 31.971 5.677 -32.084 1.00 76.62 70 ARG A N 1
ATOM 545 C CA . ARG A 1 70 ? 31.560 6.951 -32.688 1.00 76.62 70 ARG A CA 1
ATOM 546 C C . ARG A 1 70 ? 32.436 7.167 -33.927 1.00 76.62 70 ARG A C 1
ATOM 548 O O . ARG A 1 70 ? 33.634 7.369 -33.766 1.00 76.62 70 ARG A O 1
ATOM 555 N N . ILE A 1 71 ? 31.848 7.014 -35.114 1.00 70.25 71 ILE A N 1
ATOM 556 C CA . ILE A 1 71 ? 32.454 7.357 -36.414 1.00 70.25 71 ILE A CA 1
ATOM 557 C C . ILE A 1 71 ? 32.107 8.811 -36.715 1.00 70.25 71 ILE A C 1
ATOM 559 O O . ILE A 1 71 ? 30.942 9.177 -36.427 1.00 70.25 71 ILE A O 1
#

pLDDT: mean 88.09, std 11.39, range [68.06, 98.25]

Foldseek 3Di:
DVVVLVVLVVVLVVCVVVVHDCPVVVVVSVVVVVVVVVVVVVVVVVVVVQQPADADPVSHGDDDDDPVRDD

Solvent-accessible surface area (backbone atoms only — not comparable to full-atom values): 4299 Å² total; per-residue (Å²): 109,70,70,57,55,56,49,51,54,52,53,51,52,53,39,47,76,70,72,42,90,49,68,69,58,52,55,50,50,50,54,52,50,53,54,50,50,55,52,49,53,51,49,53,51,52,50,53,58,53,66,71,41,66,49,46,98,87,69,50,69,54,84,70,81,53,77,93,73,65,128

Mean predicted aligned error: 8.45 Å

Secondary structure (DSSP, 8-state):
-HHHHHHHHHHHHHHHHTT---HHHHHHHHHHHHHHHHHHHHHHHHHHHHHTS-B-TTS-B--SS-GGG--

Radius of gyration: 21.54 Å; Cα contacts (8 Å, |Δi|>4): 29; chains: 1; bounding box: 48×15×58 Å

Sequence (71 aa):
MHRQIGRQRKEILQLQRAGIATASAEALLGRMQAKVDDLCDQRDRLKSEETRRPSYASGKSLKGTPAHRRI

=== Feature glossary ===
Each block in this record encodes a different view of the same protein. In brief:

Predicted aligned error. PAE(i, j) answers: if I align the predicted and true structures on residue i, how far off (in Å) do I expect residue j to be? A block-diagonal PAE matrix with low values on the blocks and high values off-diagonal is the signature of a multi-domain protein with confidently predicted domains but uncertain inter-domain orientation.

Contact-map, Ramachandran, and PAE plots. Plot images: a contact map (which residues are close in 3D, as an N×N binary image), a Ramachandran scatter (backbone torsion angles, revealing secondary-structure composition at a glance), and — for AlphaFold structures — a PAE heatmap (pairwise prediction confidence).

Backbone torsions (φ/ψ). φ (phi) and ψ (psi) are the two rotatable backbone dihedrals per residue: φ is the C(i-1)–N–Cα–C torsion, ψ is the N–Cα–C–N(i+1) torsion, both in degrees on (−180°, 180°]. α-helical residues cluster near (−60°, −45°); β-strand residues near (−120°, +130°). A Ramachandran plot is simply a scatter of (φ, ψ) for every residue.

Foldseek 3Di. A 3Di character summarizes, for each residue, the relative orientation of the Cα frame of its nearest spatial neighbor. Because it encodes fold topology rather than chemistry, 3Di alignments detect remote structural similarity that sequence alignment misses.

Radius of gyration, Cα contacts, bounding box. Three whole-structure scalars: the radius of gyration (RMS distance of Cα from centroid, in Å), the count of Cα–Cα contacts (pairs closer than 8 Å and separated by more than four residues in sequence — i.e. tertiary, not local, contacts), and the bounding-box dimensions. Together they distinguish compact globular folds from extended fibres or disordered chains.

Sequence. Sequence gives the chain of amino acids in standard one-letter code (A=alanine, C=cysteine, …, Y=tyrosine), read N→C. It is the only feature that is directly encoded by the gene; all structural features are derived from the folded form of this sequence.

mmCIF coordinates. Atomic coordinates in PDBx/mmCIF format — the same representation the Protein Data Bank distributes. Each line of the _atom_site loop places one backbone atom in Cartesian space (units: ångströms, origin: arbitrary).

Secondary structure (3-state, P-SEA). Three-state secondary structure (P-SEA) collapses the eight DSSP classes into helix (a), strand (b), and coil (c). P-SEA assigns these from Cα geometry alone — distances and angles — without requiring backbone oxygens, so it works on any Cα trace.

InterPro / GO / CATH / organism. Functional annotations link the protein to curated databases. InterPro entries identify conserved domains and families by matching the sequence against member-database signatures (Pfam, PROSITE, CDD, …). Gene Ontology (GO) terms describe molecular function, biological process, and cellular component in a controlled vocabulary. CATH places the structure in a hierarchical fold classification (Class/Architecture/Topology/Homologous-superfamily). The organism is the source species.

B-factor. B-factor (Debye–Waller factor) reflects atomic displacement in the crystal lattice. It is an experimental observable (units Å²), not a prediction; low values mean the atom is pinned down, high values mean it moves or is heterogeneous across the crystal.

Rendered structure images. Structure images are PyMOL renders from six orthogonal camera directions. Cartoon representation draws helices as coils and strands as arrows; sticks shows the backbone as bonds; surface shows the solvent-excluded envelope. Rainbow coloring maps sequence position to hue (blue→red, N→C); chain coloring assigns a distinct color per polypeptide.

Solvent-accessible surface area. Solvent-accessible surface area (SASA) is the area in Å² traced out by the centre of a 1.4 Å probe sphere (a water molecule) rolled over the protein's van der Waals surface (Shrake–Rupley / Lee–Richards construction). Buried residues have near-zero SASA; fully exposed residues can exceed 200 Å². The total SASA scales roughly with the number of surface residues.

Secondary structure (8-state, DSSP). The SS8 string is DSSP's per-residue secondary-structure call. α-helix (H) means an i→i+4 H-bond ladder; β-strand (E) means the residue participates in a β-sheet; 3₁₀ (G) and π (I) are tighter and wider helices; T/S are turns/bends; '-' is loop.

pLDDT. For AlphaFold models, the B-factor field carries pLDDT — the model's own estimate of local accuracy on a 0–100 scale. Regions with pLDDT<50 should be treated as essentially unmodeled; they often corresp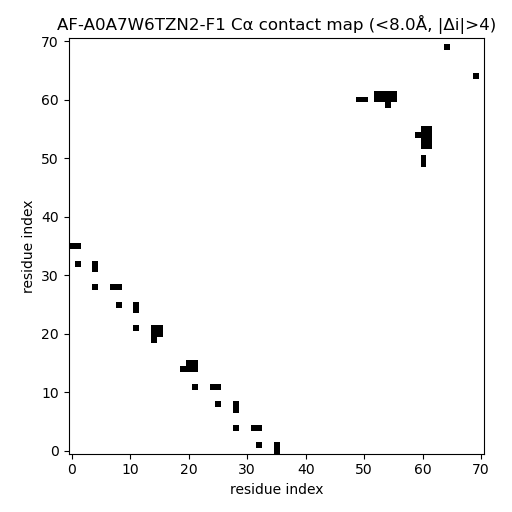ond to intrinsically disordered segments.

Nearest PDB structures. Nearest PDB neighbors are the top structural matches found by Foldseek when searching this structure against the entire Protein Data Bank. Each hit reports a TM-score (0 to 1; >0.5 almost always implies the same fold) and an E-value. These are *structural* homologs — they may share no detectable sequence similarity.